Protein AF-A0A2P6AT76-F1 (afdb_monomer)

Foldseek 3Di:
DCPVVDPDPDDLVVLLVVLVVLLVVLLVLLLQLQVCLQPDPVSNLVSLVVLVVSLVVLVVSLVVQVVCLVVDPDDPDDSVVSNVSSVVSSVSSVVSNVVSCVCVVVVRRHDDVVVSVVSPD

pLDDT: mean 91.19, std 11.11, range [51.31, 98.75]

Structure (mmCIF, N/CA/C/O backbone):
data_AF-A0A2P6AT76-F1
#
_entry.id   AF-A0A2P6AT76-F1
#
loop_
_atom_site.group_PDB
_atom_site.id
_atom_site.type_symbol
_atom_site.label_atom_id
_atom_site.label_alt_id
_atom_site.label_comp_id
_atom_site.label_asym_id
_atom_site.label_entity_id
_atom_site.label_seq_id
_atom_site.pdbx_PDB_ins_code
_atom_site.Cartn_x
_atom_site.Cartn_y
_atom_site.Cartn_z
_atom_site.occupancy
_atom_site.B_iso_or_equiv
_atom_site.auth_seq_id
_atom_site.auth_comp_id
_atom_site.auth_asym_id
_atom_site.auth_atom_id
_atom_site.pdbx_PDB_model_num
ATOM 1 N N . MET A 1 1 ? -3.209 -6.148 41.468 1.00 55.00 1 MET A N 1
ATOM 2 C CA . MET A 1 1 ? -3.652 -7.416 40.839 1.00 55.00 1 MET A CA 1
ATOM 3 C C . MET A 1 1 ? -4.784 -7.261 39.809 1.00 55.00 1 MET A C 1
ATOM 5 O O . MET A 1 1 ? -5.042 -8.229 39.114 1.00 55.00 1 MET A O 1
ATOM 9 N N . PHE A 1 2 ? -5.406 -6.083 39.628 1.00 55.62 2 PHE A N 1
ATOM 10 C CA . PHE A 1 2 ? -6.509 -5.894 38.661 1.00 55.62 2 PHE A CA 1
ATOM 11 C C . PHE A 1 2 ? -6.090 -5.519 37.224 1.00 55.62 2 PHE A C 1
ATOM 13 O O . PHE A 1 2 ? -6.876 -5.696 36.303 1.00 55.62 2 PHE A O 1
ATOM 20 N N . GLY A 1 3 ? -4.846 -5.080 36.991 1.00 55.62 3 GLY A N 1
ATOM 21 C CA . GLY A 1 3 ? -4.391 -4.653 35.654 1.00 55.62 3 GLY A CA 1
ATOM 22 C C . GLY A 1 3 ? -4.342 -5.757 34.586 1.00 55.62 3 GLY A C 1
ATOM 23 O O . GLY A 1 3 ? -4.302 -5.452 33.405 1.00 55.62 3 GLY A O 1
ATOM 24 N N . ARG A 1 4 ? -4.386 -7.037 34.981 1.00 59.03 4 ARG A N 1
ATOM 25 C CA . ARG A 1 4 ? -4.424 -8.189 34.058 1.00 59.03 4 ARG A CA 1
ATOM 26 C C . ARG A 1 4 ? -5.839 -8.514 33.546 1.00 59.03 4 ARG A C 1
ATOM 28 O O . ARG A 1 4 ? -5.970 -9.332 32.645 1.00 59.03 4 ARG A O 1
ATOM 35 N N . PHE A 1 5 ? -6.868 -7.883 34.118 1.00 61.72 5 PHE A N 1
ATOM 36 C CA . PHE A 1 5 ? -8.279 -8.040 33.734 1.00 61.72 5 PHE A CA 1
ATOM 37 C C . PHE A 1 5 ? -8.871 -6.782 33.086 1.00 61.72 5 PHE A C 1
ATOM 39 O O . PHE A 1 5 ? -10.031 -6.796 32.686 1.00 61.72 5 PHE A O 1
ATOM 46 N N . MET A 1 6 ? -8.094 -5.700 32.989 1.00 59.28 6 MET A N 1
ATOM 47 C CA . MET A 1 6 ? -8.505 -4.516 32.243 1.00 59.28 6 MET A CA 1
ATOM 48 C C . MET A 1 6 ? -8.354 -4.816 30.746 1.00 59.28 6 MET A C 1
ATOM 50 O O . MET A 1 6 ? -7.276 -5.275 30.350 1.00 59.28 6 MET A O 1
ATOM 54 N N . PRO A 1 7 ? -9.391 -4.583 29.920 1.00 59.53 7 PRO A N 1
ATOM 55 C CA . PRO A 1 7 ? -9.246 -4.624 28.471 1.00 59.53 7 PRO A CA 1
ATOM 56 C C . PRO A 1 7 ? -8.072 -3.725 28.081 1.00 59.53 7 PRO A C 1
ATOM 58 O O . PRO A 1 7 ? -7.983 -2.593 28.559 1.00 59.53 7 PRO A O 1
ATOM 61 N N . LYS A 1 8 ? -7.142 -4.229 27.263 1.00 59.56 8 LYS A N 1
ATOM 62 C CA . LYS A 1 8 ? -6.146 -3.347 26.654 1.00 59.56 8 LYS A CA 1
ATOM 63 C C . LYS A 1 8 ? -6.911 -2.386 25.753 1.00 59.56 8 LYS A C 1
ATOM 65 O O . LYS A 1 8 ? -7.657 -2.842 24.892 1.00 59.56 8 LYS A O 1
ATOM 70 N N . GLU A 1 9 ? -6.751 -1.088 25.975 1.00 67.50 9 GLU A N 1
ATOM 71 C CA . GLU A 1 9 ? -7.267 -0.097 25.038 1.00 67.50 9 GLU A CA 1
ATOM 72 C C . GLU A 1 9 ? -6.524 -0.281 23.717 1.00 67.50 9 GLU A C 1
ATOM 74 O O . GLU A 1 9 ? -5.308 -0.099 23.639 1.00 67.50 9 GLU A O 1
ATOM 79 N N . VAL A 1 10 ? -7.249 -0.728 22.695 1.00 71.62 10 VAL A N 1
ATOM 80 C CA . VAL A 1 10 ? -6.729 -0.783 21.334 1.00 71.62 10 VAL A CA 1
ATOM 81 C C . VAL A 1 10 ? -6.712 0.639 20.805 1.00 71.62 10 VAL A C 1
ATOM 83 O O . VAL A 1 10 ? -7.754 1.294 20.732 1.00 71.62 10 VAL A O 1
ATOM 86 N N . ASN A 1 11 ? -5.537 1.104 20.394 1.00 86.69 11 ASN A N 1
ATOM 87 C CA . ASN A 1 11 ? -5.429 2.370 19.698 1.00 86.69 11 ASN A CA 1
ATOM 88 C C . ASN A 1 11 ? -5.611 2.160 18.187 1.00 86.69 11 ASN A C 1
ATOM 90 O O . ASN A 1 11 ? -4.644 1.959 17.456 1.00 86.69 11 ASN A O 1
ATOM 94 N N . PHE A 1 12 ? -6.862 2.219 17.719 1.00 93.75 12 PHE A N 1
ATOM 95 C CA . PHE A 1 12 ? -7.185 2.130 16.288 1.00 93.75 12 PHE A CA 1
ATOM 9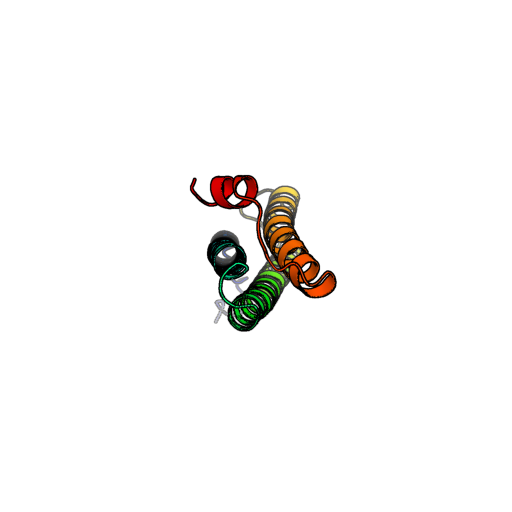6 C C . PHE A 1 12 ? -6.457 3.192 15.448 1.00 93.75 12 PHE A C 1
ATOM 98 O O . PHE A 1 12 ? -6.113 2.925 14.303 1.00 93.75 12 PHE A O 1
ATOM 105 N N . TYR A 1 13 ? -6.157 4.368 16.013 1.00 94.94 13 TYR A N 1
ATOM 106 C CA . TYR A 1 13 ? -5.412 5.407 15.299 1.00 94.94 13 TYR A CA 1
ATOM 107 C C . TYR A 1 13 ? -3.968 4.996 15.003 1.00 94.94 13 TYR A C 1
ATOM 109 O O . TYR A 1 13 ? -3.452 5.347 13.946 1.00 94.94 13 TYR A O 1
ATOM 117 N N . ASP A 1 14 ? -3.323 4.234 15.890 1.00 95.69 14 ASP A N 1
ATOM 118 C CA . ASP A 1 14 ? -1.965 3.737 15.643 1.00 95.69 14 ASP A CA 1
ATOM 119 C C . ASP A 1 14 ? -1.956 2.708 14.508 1.00 95.69 14 ASP A C 1
ATOM 121 O O . ASP A 1 14 ? -1.066 2.751 13.660 1.00 95.69 14 ASP A O 1
ATOM 125 N N . LEU A 1 15 ? -2.979 1.848 14.441 1.00 96.88 15 LEU A N 1
ATOM 126 C CA . LEU A 1 15 ? -3.170 0.901 13.339 1.00 96.88 15 LEU A CA 1
ATOM 127 C C . LEU A 1 15 ? -3.417 1.627 12.009 1.00 96.88 15 LEU A C 1
ATOM 129 O O . LEU A 1 15 ? -2.752 1.334 11.019 1.00 96.88 15 LEU A O 1
ATOM 133 N N . PHE A 1 16 ? -4.291 2.639 11.991 1.00 98.00 16 PHE A N 1
ATOM 134 C CA . PHE A 1 16 ? -4.499 3.459 10.793 1.00 98.00 16 PHE A CA 1
ATOM 135 C C . PHE A 1 16 ? -3.218 4.180 10.363 1.00 98.00 16 PHE A C 1
ATOM 137 O O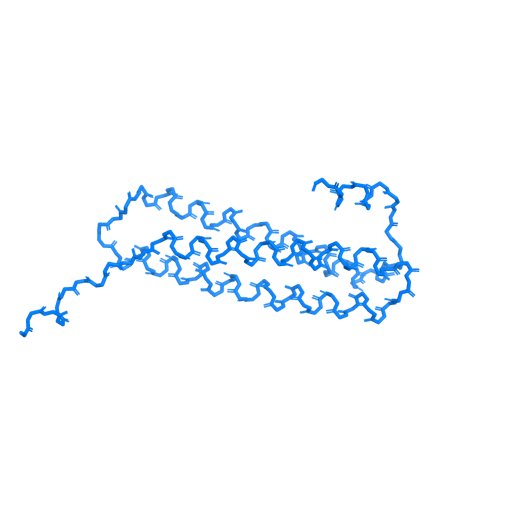 . PHE A 1 16 ? -2.886 4.194 9.183 1.00 98.00 16 PHE A O 1
ATOM 144 N N . ASN A 1 17 ? -2.461 4.752 11.300 1.00 98.19 17 ASN A N 1
ATOM 145 C CA . ASN A 1 17 ? -1.194 5.410 10.984 1.00 98.19 17 ASN A CA 1
ATOM 146 C C . ASN A 1 17 ? -0.154 4.422 10.437 1.00 98.19 17 ASN A C 1
ATOM 148 O O . ASN A 1 17 ? 0.603 4.774 9.532 1.00 98.19 17 ASN A O 1
ATOM 152 N N . ALA A 1 18 ? -0.121 3.195 10.962 1.00 98.38 18 ALA A N 1
ATOM 153 C CA . ALA A 1 18 ? 0.731 2.135 10.440 1.00 98.38 18 ALA A CA 1
ATOM 154 C C . ALA A 1 18 ? 0.342 1.775 8.997 1.00 98.38 18 ALA A C 1
ATOM 156 O O . ALA A 1 18 ? 1.203 1.787 8.123 1.00 98.38 18 ALA A O 1
ATOM 157 N N . HIS A 1 19 ? -0.948 1.574 8.714 1.00 98.56 19 HIS A N 1
ATOM 158 C CA . HIS A 1 19 ? -1.426 1.272 7.359 1.00 98.56 19 HIS A CA 1
ATOM 159 C C . HIS A 1 19 ? -1.188 2.429 6.379 1.00 98.56 19 HIS A C 1
ATOM 161 O O . HIS A 1 19 ? -0.736 2.228 5.256 1.00 98.56 19 HIS A O 1
ATOM 167 N N . ALA A 1 20 ? -1.408 3.673 6.813 1.00 98.62 20 ALA A N 1
ATOM 168 C CA . ALA A 1 20 ? -1.136 4.868 6.010 1.00 98.62 20 ALA A CA 1
ATOM 169 C C . ALA A 1 20 ? 0.351 5.003 5.641 1.00 98.62 20 ALA A C 1
ATOM 171 O O . ALA A 1 20 ? 0.697 5.498 4.561 1.00 98.62 20 ALA A O 1
ATOM 172 N N . LYS A 1 21 ? 1.246 4.543 6.522 1.00 98.62 21 LYS A N 1
ATOM 173 C CA . LYS A 1 21 ? 2.676 4.472 6.227 1.00 98.62 21 LYS A CA 1
ATOM 174 C C . LYS A 1 21 ? 2.963 3.443 5.134 1.00 98.62 21 LYS A C 1
ATOM 176 O O . LYS A 1 21 ? 3.734 3.757 4.232 1.00 98.62 21 LYS A O 1
ATOM 181 N N . GLU A 1 22 ? 2.334 2.271 5.177 1.00 98.69 22 GLU A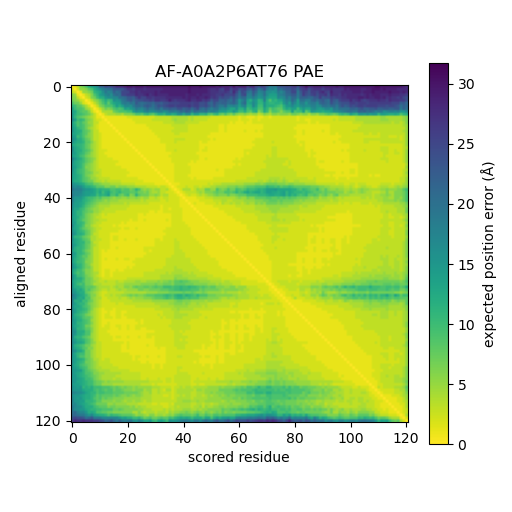 N 1
ATOM 182 C CA . GLU A 1 22 ? 2.478 1.270 4.111 1.00 98.69 22 GLU A CA 1
ATOM 183 C C . GLU A 1 22 ? 1.925 1.788 2.773 1.00 98.69 22 GLU A C 1
ATOM 185 O O . GLU A 1 22 ? 2.614 1.669 1.765 1.00 98.69 22 GLU A O 1
ATOM 190 N N . ILE A 1 23 ? 0.784 2.495 2.754 1.00 98.50 23 ILE A N 1
ATOM 191 C CA . ILE A 1 23 ? 0.276 3.182 1.544 1.00 98.50 23 ILE A CA 1
ATOM 192 C C . ILE A 1 23 ? 1.325 4.139 0.962 1.00 98.50 23 ILE A C 1
ATOM 194 O O . ILE A 1 23 ? 1.546 4.169 -0.252 1.00 98.50 23 ILE A O 1
ATOM 198 N N . SER A 1 24 ? 1.977 4.929 1.819 1.00 98.19 24 SER A N 1
ATOM 199 C CA . SER A 1 24 ? 3.003 5.885 1.383 1.00 98.19 24 SER A CA 1
ATOM 200 C C . SER A 1 24 ? 4.204 5.163 0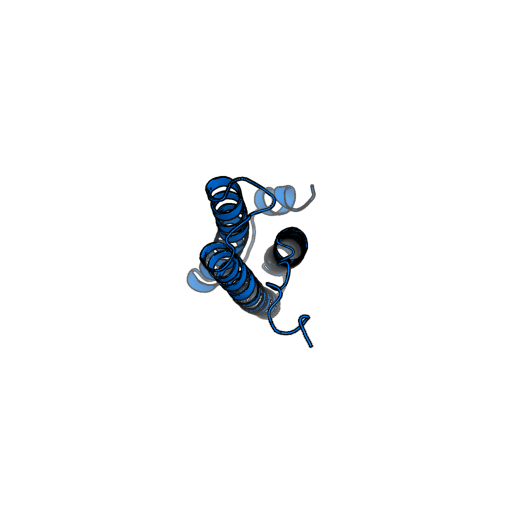.765 1.00 98.19 24 SER A C 1
ATOM 202 O O . SER A 1 24 ? 4.643 5.523 -0.325 1.00 98.19 24 SER A O 1
ATOM 204 N N . LEU A 1 25 ? 4.682 4.092 1.409 1.00 98.38 25 LEU A N 1
ATOM 205 C CA . LEU A 1 25 ? 5.767 3.256 0.889 1.00 98.38 25 LEU A CA 1
ATOM 206 C C . LEU A 1 25 ? 5.386 2.576 -0.434 1.00 98.38 25 LEU A C 1
ATOM 208 O O . LEU A 1 25 ? 6.195 2.546 -1.360 1.00 98.38 25 LEU A O 1
ATOM 212 N N . GLY A 1 26 ? 4.158 2.064 -0.546 1.00 98.12 26 GLY A N 1
ATOM 213 C CA . GLY A 1 26 ? 3.635 1.453 -1.769 1.00 98.12 26 GLY A CA 1
ATOM 214 C C . GLY A 1 26 ? 3.577 2.452 -2.921 1.00 98.12 26 GLY A C 1
ATOM 215 O O . GLY A 1 26 ? 3.995 2.145 -4.035 1.00 98.12 26 GLY A O 1
ATOM 216 N N . SER A 1 27 ? 3.148 3.682 -2.638 1.00 97.06 27 SER A N 1
ATOM 217 C CA . SER A 1 27 ? 3.097 4.769 -3.623 1.00 97.06 27 SER A CA 1
ATOM 218 C C . SER A 1 27 ? 4.495 5.151 -4.127 1.00 97.06 27 SER A C 1
ATOM 220 O O . SER A 1 27 ? 4.701 5.325 -5.330 1.00 97.06 27 SER A O 1
ATOM 222 N N . GLU A 1 28 ? 5.481 5.233 -3.228 1.00 96.62 28 GLU A N 1
ATOM 223 C CA . GLU A 1 28 ? 6.884 5.473 -3.592 1.00 96.62 28 GLU A CA 1
ATOM 224 C C . GLU A 1 28 ? 7.462 4.326 -4.433 1.00 96.62 28 GLU A C 1
ATOM 226 O O . GLU A 1 28 ? 8.136 4.567 -5.439 1.00 96.62 28 GLU A O 1
ATOM 231 N N . ALA A 1 29 ? 7.167 3.077 -4.065 1.00 97.38 29 ALA A N 1
ATOM 232 C CA . ALA A 1 29 ? 7.611 1.902 -4.806 1.00 97.38 29 ALA A CA 1
ATOM 233 C C . ALA A 1 29 ? 6.978 1.828 -6.205 1.00 97.38 29 ALA A C 1
ATOM 235 O O . ALA A 1 29 ? 7.679 1.524 -7.171 1.00 97.38 29 ALA A O 1
ATOM 236 N N . LEU A 1 30 ? 5.694 2.178 -6.344 1.00 96.50 30 LEU A N 1
ATOM 237 C CA . LEU A 1 30 ? 5.010 2.261 -7.637 1.00 96.50 30 LEU A CA 1
ATOM 238 C C . LEU A 1 30 ? 5.646 3.312 -8.545 1.00 96.50 30 LEU A C 1
ATOM 240 O O . LEU A 1 30 ? 5.902 3.051 -9.722 1.00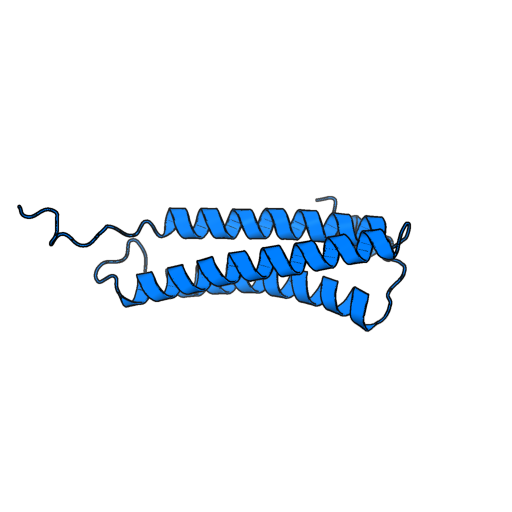 96.50 30 LEU A O 1
ATOM 244 N N . LYS A 1 31 ? 5.935 4.495 -8.002 1.00 95.06 31 LYS A N 1
ATOM 245 C CA . LYS A 1 31 ? 6.640 5.537 -8.747 1.00 95.06 31 LYS A CA 1
ATOM 246 C C . LYS A 1 31 ? 7.994 5.031 -9.249 1.00 95.06 31 LYS A C 1
ATOM 248 O O . LYS A 1 31 ? 8.281 5.146 -10.440 1.00 95.06 31 LYS A O 1
ATOM 253 N N . ALA A 1 32 ? 8.784 4.416 -8.370 1.00 94.94 32 ALA A N 1
ATOM 254 C CA . ALA A 1 32 ? 10.088 3.866 -8.725 1.00 94.94 32 ALA A CA 1
ATOM 255 C C . ALA A 1 32 ? 9.987 2.745 -9.774 1.00 94.94 32 ALA A C 1
ATOM 257 O O . ALA A 1 32 ? 10.798 2.696 -10.703 1.00 94.94 32 ALA A O 1
ATOM 258 N N . LEU A 1 33 ? 8.965 1.886 -9.681 1.00 95.62 33 LEU A N 1
ATOM 259 C CA . LEU A 1 33 ? 8.659 0.868 -10.685 1.00 95.62 33 LEU A CA 1
ATOM 260 C C . LEU A 1 33 ? 8.452 1.514 -12.058 1.00 95.62 33 LEU A C 1
ATOM 262 O O . LEU A 1 33 ? 9.148 1.157 -13.008 1.00 95.62 33 LEU A O 1
ATOM 266 N N . LEU A 1 34 ? 7.555 2.500 -12.161 1.00 93.75 34 LEU A N 1
ATOM 267 C CA . LEU A 1 34 ? 7.222 3.140 -13.437 1.00 93.75 34 LEU A CA 1
ATOM 268 C C . LEU A 1 34 ? 8.396 3.921 -14.043 1.00 93.75 34 LEU A C 1
ATOM 270 O O . LEU A 1 34 ? 8.607 3.864 -15.256 1.00 93.75 34 LEU A O 1
ATOM 274 N N . GLU A 1 35 ? 9.183 4.619 -13.222 1.00 92.19 35 GLU A N 1
ATOM 275 C CA . GLU A 1 35 ? 10.386 5.339 -13.665 1.00 92.19 35 GLU A CA 1
ATOM 276 C C . GLU A 1 35 ? 11.477 4.382 -14.177 1.00 92.19 35 GLU A C 1
ATOM 278 O O . GLU A 1 35 ? 12.200 4.702 -15.130 1.00 92.19 35 GLU A O 1
ATOM 283 N N . THR A 1 36 ? 11.567 3.191 -13.577 1.00 93.00 36 THR A N 1
ATOM 284 C CA . THR A 1 36 ? 12.578 2.177 -13.901 1.00 93.00 36 THR A CA 1
ATOM 285 C C . THR A 1 36 ? 12.188 1.305 -15.093 1.00 93.00 36 THR A C 1
ATOM 287 O O . THR A 1 36 ? 13.085 0.775 -15.751 1.00 93.00 36 THR A O 1
ATOM 290 N N . LEU A 1 37 ? 10.896 1.203 -15.446 1.00 90.81 37 LEU A N 1
ATOM 291 C CA . LEU A 1 37 ? 10.420 0.396 -16.585 1.00 90.81 37 LEU A CA 1
ATOM 292 C C . LEU A 1 37 ? 11.202 0.673 -17.874 1.00 90.81 37 LEU A C 1
ATOM 294 O O . LEU A 1 37 ? 11.665 -0.256 -18.528 1.00 90.81 37 LEU A O 1
ATOM 298 N N . ASN A 1 38 ? 11.419 1.953 -18.188 1.00 83.69 38 ASN A N 1
ATOM 299 C CA . ASN A 1 38 ? 12.128 2.397 -19.394 1.00 83.69 38 ASN A CA 1
ATOM 300 C C . ASN A 1 38 ? 13.650 2.159 -19.356 1.00 83.69 38 ASN A C 1
ATOM 302 O O . ASN A 1 38 ? 14.335 2.403 -20.350 1.00 83.69 38 ASN A O 1
ATOM 306 N N . GLN A 1 39 ? 14.197 1.758 -18.208 1.00 87.19 39 GLN A N 1
ATOM 307 C CA . GLN A 1 39 ? 15.636 1.740 -17.943 1.00 87.19 39 GLN A CA 1
ATOM 308 C C . GLN A 1 39 ? 16.157 0.324 -17.696 1.00 87.19 39 GLN A C 1
ATOM 310 O O . GLN A 1 39 ? 17.186 -0.061 -18.249 1.00 87.19 39 GLN A O 1
ATOM 315 N N . SER A 1 40 ? 15.466 -0.447 -16.852 1.00 90.44 40 SER A N 1
ATOM 316 C CA . SER A 1 40 ? 15.922 -1.756 -16.392 1.00 90.44 40 SER A CA 1
ATOM 317 C C . SER A 1 40 ? 14.742 -2.669 -16.047 1.00 90.44 40 SER A C 1
ATOM 319 O O . SER A 1 40 ? 14.119 -2.483 -14.999 1.00 90.44 40 SER A O 1
ATOM 321 N N . PRO A 1 41 ? 14.467 -3.707 -16.860 1.00 85.94 41 PRO A N 1
ATOM 322 C CA . PRO A 1 41 ? 13.462 -4.719 -16.529 1.00 85.94 41 PRO A CA 1
ATOM 323 C C . PRO A 1 41 ? 13.733 -5.416 -15.187 1.00 85.94 41 PRO A C 1
ATOM 325 O O . PRO A 1 41 ? 12.811 -5.654 -14.416 1.00 85.94 41 PRO A O 1
ATOM 328 N N . GLU A 1 42 ? 15.004 -5.687 -14.866 1.00 89.31 42 GLU A N 1
ATOM 329 C CA . GLU A 1 42 ? 15.384 -6.290 -13.581 1.00 89.31 42 GLU A CA 1
ATOM 330 C C . GLU A 1 42 ? 15.130 -5.331 -12.408 1.00 89.31 42 GLU A C 1
ATOM 332 O O . GLU A 1 42 ? 14.658 -5.745 -11.352 1.00 89.31 42 GLU A O 1
ATOM 337 N N . GLY A 1 43 ? 15.409 -4.035 -12.587 1.00 92.31 43 GLY A N 1
ATOM 338 C CA . GLY A 1 43 ? 15.113 -3.019 -11.577 1.00 92.31 43 GLY A CA 1
ATOM 339 C C . GLY A 1 43 ? 13.611 -2.880 -11.327 1.00 92.31 43 GLY A C 1
ATOM 340 O O . GLY A 1 43 ? 13.184 -2.847 -10.176 1.00 92.31 43 GLY A O 1
ATOM 341 N N . ALA A 1 44 ? 12.806 -2.878 -12.393 1.00 93.50 44 ALA A N 1
ATOM 342 C CA . ALA A 1 44 ? 11.351 -2.837 -12.292 1.00 93.50 44 ALA A CA 1
ATOM 343 C C . ALA A 1 44 ? 10.786 -4.066 -11.556 1.00 93.50 44 ALA A C 1
ATOM 345 O O . ALA A 1 44 ? 9.924 -3.905 -10.695 1.00 93.50 44 ALA A O 1
ATOM 346 N N . ALA A 1 45 ? 11.321 -5.266 -11.818 1.00 93.50 45 ALA A N 1
ATOM 347 C CA . ALA A 1 45 ? 10.929 -6.486 -11.108 1.00 93.50 45 ALA A CA 1
ATOM 348 C C . ALA A 1 45 ? 11.192 -6.391 -9.594 1.00 93.50 45 ALA A C 1
ATOM 350 O O . ALA A 1 45 ? 10.322 -6.726 -8.798 1.00 93.50 45 ALA A O 1
ATOM 351 N N . ARG A 1 46 ? 12.338 -5.834 -9.178 1.00 96.00 46 ARG A N 1
ATOM 352 C CA . ARG A 1 46 ? 12.642 -5.617 -7.749 1.00 96.00 46 ARG A CA 1
ATOM 353 C C . ARG A 1 46 ? 11.668 -4.654 -7.072 1.00 96.00 46 ARG A C 1
ATOM 355 O O . ARG A 1 46 ? 11.342 -4.836 -5.903 1.00 96.00 46 ARG A O 1
ATOM 362 N N . HIS A 1 47 ? 11.216 -3.619 -7.780 1.00 97.06 47 HIS A N 1
ATOM 363 C CA . HIS A 1 47 ? 10.194 -2.718 -7.245 1.00 97.06 47 HIS A CA 1
ATOM 364 C C . HIS A 1 47 ? 8.831 -3.403 -7.135 1.00 97.06 47 HIS A C 1
ATOM 366 O O . HIS A 1 47 ? 8.110 -3.140 -6.179 1.00 97.06 47 HIS A O 1
ATOM 372 N N . ALA A 1 48 ? 8.505 -4.309 -8.057 1.00 96.94 48 ALA A N 1
ATOM 373 C CA . ALA A 1 48 ? 7.275 -5.085 -7.987 1.00 96.94 48 ALA A CA 1
ATOM 374 C C . ALA A 1 48 ? 7.280 -6.053 -6.789 1.00 96.94 48 ALA A C 1
ATOM 376 O O . ALA A 1 48 ? 6.332 -6.060 -6.013 1.00 96.94 48 ALA A O 1
ATOM 377 N N . GLU A 1 49 ? 8.389 -6.760 -6.551 1.00 97.25 49 GLU A N 1
ATOM 378 C CA . GLU A 1 49 ? 8.569 -7.593 -5.349 1.00 97.25 49 GLU A CA 1
ATOM 379 C C . GLU A 1 49 ? 8.469 -6.771 -4.052 1.00 97.25 49 GLU A C 1
ATOM 381 O O . GLU A 1 49 ? 7.925 -7.229 -3.046 1.00 97.25 49 GLU A O 1
ATOM 386 N N . ALA A 1 50 ? 8.989 -5.539 -4.055 1.00 98.19 50 ALA A N 1
ATOM 387 C CA . ALA A 1 50 ? 8.864 -4.642 -2.910 1.00 98.19 50 ALA A CA 1
ATOM 388 C C . ALA A 1 50 ? 7.405 -4.235 -2.654 1.00 98.19 50 ALA A C 1
ATOM 390 O O . ALA A 1 50 ? 7.012 -4.149 -1.492 1.00 98.19 50 ALA A O 1
ATOM 391 N N . ILE A 1 51 ? 6.617 -4.009 -3.712 1.00 98.62 51 ILE A N 1
ATOM 392 C CA . ILE A 1 51 ? 5.179 -3.724 -3.621 1.00 98.62 51 ILE A CA 1
ATOM 393 C C . ILE A 1 51 ? 4.436 -4.915 -3.014 1.00 98.62 51 ILE A C 1
ATOM 395 O O . ILE A 1 51 ? 3.704 -4.709 -2.052 1.00 98.62 51 ILE A O 1
ATOM 399 N N . ASP A 1 52 ? 4.692 -6.142 -3.479 1.00 98.12 52 ASP A N 1
ATOM 400 C CA . ASP A 1 52 ? 4.082 -7.352 -2.904 1.00 98.12 52 ASP A CA 1
ATOM 401 C C . ASP A 1 52 ? 4.402 -7.492 -1.406 1.00 98.12 52 ASP A C 1
ATOM 403 O O . ASP A 1 52 ? 3.546 -7.819 -0.590 1.00 98.12 52 ASP A O 1
ATOM 407 N N . ALA A 1 53 ? 5.638 -7.185 -1.002 1.00 98.50 53 ALA A N 1
ATOM 408 C CA . ALA A 1 53 ? 6.013 -7.215 0.408 1.00 98.50 53 ALA A CA 1
ATOM 409 C C . ALA A 1 53 ? 5.365 -6.091 1.240 1.00 98.50 53 ALA A C 1
ATOM 411 O O . ALA A 1 53 ? 5.231 -6.244 2.455 1.00 98.50 53 ALA A O 1
ATOM 412 N N . ILE A 1 54 ? 5.061 -4.936 0.638 1.00 98.75 54 ILE A N 1
ATOM 413 C CA . ILE A 1 54 ? 4.358 -3.823 1.296 1.00 98.75 54 ILE A CA 1
ATOM 414 C C . ILE A 1 54 ? 2.884 -4.176 1.483 1.00 98.75 54 ILE A C 1
ATOM 416 O O . ILE A 1 54 ? 2.378 -4.016 2.591 1.00 98.75 54 ILE A O 1
ATOM 420 N N . GLU A 1 55 ? 2.232 -4.682 0.436 1.00 98.50 55 GLU A N 1
ATOM 421 C CA . GLU A 1 55 ? 0.838 -5.127 0.477 1.00 98.50 55 GLU A CA 1
ATOM 422 C C . GLU A 1 55 ? 0.648 -6.200 1.553 1.00 98.50 55 GLU A C 1
ATOM 424 O O . GLU A 1 55 ? -0.105 -5.959 2.489 1.00 98.50 55 GLU A O 1
ATOM 429 N N . ALA A 1 56 ? 1.471 -7.253 1.576 1.00 98.19 56 ALA A N 1
ATOM 430 C CA . ALA A 1 56 ? 1.390 -8.284 2.615 1.00 98.19 56 ALA A CA 1
ATOM 431 C C . ALA A 1 56 ? 1.499 -7.740 4.058 1.00 98.19 56 ALA A C 1
ATOM 433 O O . ALA A 1 56 ? 0.841 -8.242 4.970 1.00 98.19 56 ALA A O 1
ATOM 434 N N . ARG A 1 57 ? 2.327 -6.709 4.300 1.00 98.50 57 ARG A N 1
ATOM 435 C CA . ARG A 1 57 ? 2.415 -6.066 5.629 1.00 98.50 57 ARG A CA 1
ATOM 436 C C . ARG A 1 57 ? 1.180 -5.237 5.955 1.00 98.50 57 ARG A C 1
ATOM 438 O O . ARG A 1 57 ? 0.804 -5.145 7.120 1.00 98.50 57 ARG A O 1
ATOM 445 N N . ALA A 1 58 ? 0.592 -4.591 4.959 1.00 98.31 58 ALA A N 1
ATOM 446 C CA . ALA A 1 58 ? -0.625 -3.821 5.132 1.00 98.31 58 ALA A CA 1
ATOM 447 C C . ALA A 1 58 ? -1.829 -4.734 5.383 1.00 98.31 58 ALA A C 1
ATOM 449 O O . ALA A 1 58 ? -2.610 -4.466 6.291 1.00 98.31 58 ALA A O 1
ATOM 450 N N . ASP A 1 59 ? -1.889 -5.870 4.697 1.00 98.25 59 ASP A N 1
ATOM 451 C CA . ASP A 1 59 ? -2.879 -6.926 4.897 1.00 98.25 59 ASP A CA 1
ATOM 452 C C . ASP A 1 59 ? -2.885 -7.438 6.348 1.00 98.25 59 ASP A C 1
ATOM 454 O O . ASP A 1 59 ? -3.936 -7.586 6.982 1.00 98.25 59 ASP A O 1
ATOM 458 N N . GLU A 1 60 ? -1.697 -7.631 6.937 1.00 98.38 60 GLU A N 1
ATOM 459 C CA . GLU A 1 60 ? -1.555 -7.970 8.358 1.00 98.38 60 GLU A CA 1
ATOM 460 C C . GLU A 1 60 ? -2.159 -6.888 9.274 1.00 98.38 60 GLU A C 1
ATOM 462 O O . GLU A 1 60 ? -2.837 -7.216 10.254 1.00 98.38 60 GLU A O 1
ATOM 467 N N . ILE A 1 61 ? -1.970 -5.603 8.947 1.00 98.25 61 ILE A N 1
ATOM 468 C CA . ILE A 1 61 ? -2.529 -4.471 9.704 1.00 98.25 61 ILE A CA 1
ATOM 469 C C . ILE A 1 61 ? -4.053 -4.404 9.539 1.00 98.25 61 ILE A C 1
ATOM 471 O O . ILE A 1 61 ? -4.765 -4.200 10.532 1.00 98.25 61 ILE A O 1
ATOM 475 N N . THR A 1 62 ? -4.578 -4.611 8.329 1.00 98.12 62 THR A N 1
ATOM 476 C CA . THR A 1 62 ? -6.019 -4.702 8.061 1.00 98.12 62 THR A CA 1
ATOM 477 C C . THR A 1 62 ? -6.639 -5.832 8.876 1.00 98.12 62 THR A C 1
ATOM 479 O O . THR A 1 62 ? -7.618 -5.621 9.605 1.00 98.12 62 THR A O 1
ATOM 482 N N . HIS A 1 63 ? -6.027 -7.017 8.840 1.00 97.75 63 HIS A N 1
ATOM 483 C CA . HIS A 1 63 ? -6.476 -8.178 9.597 1.00 97.75 63 HIS A CA 1
ATOM 484 C C . HIS A 1 63 ? -6.468 -7.918 11.107 1.00 97.75 63 HIS A C 1
ATOM 486 O O . HIS A 1 63 ? -7.466 -8.188 11.786 1.00 97.75 63 HIS A O 1
ATOM 492 N N . GLU A 1 64 ? -5.379 -7.356 11.641 1.00 96.75 64 GLU A N 1
ATOM 493 C CA . GLU A 1 64 ? -5.290 -6.988 13.054 1.00 96.75 64 GLU A CA 1
ATOM 494 C C . GLU A 1 64 ? -6.387 -5.985 13.422 1.00 96.75 64 GLU A C 1
ATOM 496 O O . GLU A 1 64 ? -7.106 -6.188 14.401 1.00 96.75 64 GLU A O 1
ATOM 501 N N . THR A 1 65 ? -6.585 -4.944 12.616 1.00 96.62 65 THR A N 1
ATOM 502 C CA . THR A 1 65 ? -7.598 -3.910 12.858 1.00 96.62 65 THR A CA 1
ATOM 503 C C . THR A 1 65 ? -9.001 -4.501 12.948 1.00 96.62 65 THR A C 1
ATOM 505 O O . THR A 1 65 ? -9.741 -4.200 13.890 1.00 96.62 65 THR A O 1
ATOM 508 N N . VAL A 1 66 ? -9.369 -5.388 12.021 1.00 96.50 66 VAL A N 1
ATOM 509 C CA . VAL A 1 66 ? -10.680 -6.056 12.018 1.00 96.50 66 VAL A CA 1
ATOM 510 C C . VAL A 1 66 ? -10.822 -7.013 13.209 1.00 96.50 66 VAL A C 1
ATOM 512 O O . VAL A 1 66 ? -11.872 -7.048 13.859 1.00 96.50 66 VAL A O 1
ATOM 515 N N . ALA A 1 67 ? -9.769 -7.750 13.566 1.00 95.44 67 ALA A N 1
ATOM 516 C CA . ALA A 1 67 ? -9.774 -8.626 14.737 1.00 95.44 67 ALA A CA 1
ATOM 517 C C . ALA A 1 67 ? -9.948 -7.837 16.050 1.00 95.44 67 ALA A C 1
ATOM 519 O O . ALA A 1 67 ? -10.743 -8.215 16.924 1.00 95.44 67 ALA A O 1
ATOM 520 N N . GLN A 1 68 ? -9.256 -6.704 16.183 1.00 93.56 68 GLN A N 1
ATOM 521 C CA . GLN A 1 68 ? -9.398 -5.807 17.327 1.00 93.56 68 GLN A CA 1
ATOM 522 C C . GLN A 1 68 ? -10.785 -5.170 17.369 1.00 93.56 68 GLN A C 1
ATOM 524 O O . GLN A 1 68 ? -11.389 -5.073 18.439 1.00 93.56 68 GLN A O 1
ATOM 529 N N . LEU A 1 69 ? -11.338 -4.795 16.213 1.00 94.50 69 LEU A N 1
ATOM 530 C CA . LEU A 1 69 ? -12.700 -4.288 16.107 1.00 94.50 69 LEU A CA 1
ATOM 531 C C . LEU A 1 69 ? -13.688 -5.306 16.685 1.00 94.50 69 LEU A C 1
ATOM 533 O O . LEU A 1 69 ? -14.476 -4.956 17.563 1.00 94.50 69 LEU A O 1
ATOM 537 N N . HIS A 1 70 ? -13.626 -6.573 16.268 1.00 92.69 70 HIS A N 1
ATOM 538 C CA . HIS A 1 70 ? -14.523 -7.633 16.750 1.00 92.69 70 HIS A CA 1
ATOM 539 C C . HIS A 1 70 ? -14.381 -7.958 18.243 1.00 92.69 70 HIS A C 1
ATOM 541 O O . HIS A 1 70 ? -15.363 -8.352 18.872 1.00 92.69 70 HIS A O 1
ATOM 547 N N . SER A 1 71 ? -13.194 -7.781 18.823 1.00 89.75 71 SER A N 1
ATOM 548 C CA . SER A 1 71 ? -12.932 -8.072 20.241 1.00 89.75 71 SER A CA 1
ATOM 549 C C . SER A 1 71 ? -13.112 -6.867 21.176 1.00 89.75 71 SER A C 1
ATOM 551 O O . SER A 1 71 ? -13.198 -7.040 22.394 1.00 89.75 71 SER A O 1
ATOM 553 N N . THR A 1 72 ? -13.232 -5.654 20.629 1.00 88.19 72 THR A N 1
ATOM 554 C CA . THR A 1 72 ? -13.408 -4.414 21.393 1.00 88.19 72 THR A CA 1
ATOM 555 C C . THR A 1 72 ? -14.888 -4.083 21.588 1.00 88.19 72 THR A C 1
ATOM 557 O O . THR A 1 72 ? -15.640 -3.935 20.623 1.00 88.19 72 THR A O 1
ATOM 560 N N . PHE A 1 73 ? -15.312 -3.927 22.848 1.00 84.25 73 PHE A N 1
ATOM 561 C CA . PHE A 1 73 ? -16.706 -3.612 23.193 1.00 84.25 73 PHE A CA 1
ATOM 562 C C . PHE A 1 73 ? -17.054 -2.126 23.011 1.00 84.25 73 PHE A C 1
ATOM 564 O O . PHE A 1 73 ? -18.127 -1.812 22.504 1.00 84.25 73 PHE A O 1
ATOM 571 N N . ILE A 1 74 ? -16.150 -1.216 23.396 1.00 85.44 74 ILE A N 1
ATOM 572 C CA . ILE A 1 74 ? -16.316 0.239 23.244 1.00 85.44 74 ILE A CA 1
ATOM 573 C C . ILE A 1 74 ? -15.296 0.731 22.222 1.00 85.44 74 ILE A C 1
ATOM 575 O O . ILE A 1 74 ? -14.096 0.662 22.474 1.00 85.44 74 ILE A O 1
ATOM 579 N N . THR A 1 75 ? -15.766 1.223 21.081 1.00 89.94 75 THR A N 1
ATOM 580 C CA . THR A 1 75 ? -14.921 1.768 20.013 1.00 89.94 75 THR A CA 1
ATOM 581 C C . THR A 1 75 ? -14.825 3.297 20.114 1.00 89.94 75 THR A C 1
ATOM 583 O O . THR A 1 75 ? -15.775 3.935 20.573 1.00 89.94 75 THR A O 1
ATOM 586 N N . PRO A 1 76 ? -13.697 3.912 19.703 1.00 86.88 76 PRO A N 1
ATOM 587 C CA . PRO A 1 76 ? -13.521 5.369 19.760 1.00 86.88 76 PRO A CA 1
ATOM 588 C C . PRO A 1 76 ? -14.339 6.122 18.699 1.00 86.88 76 PRO A C 1
ATOM 590 O O . PRO A 1 76 ? -1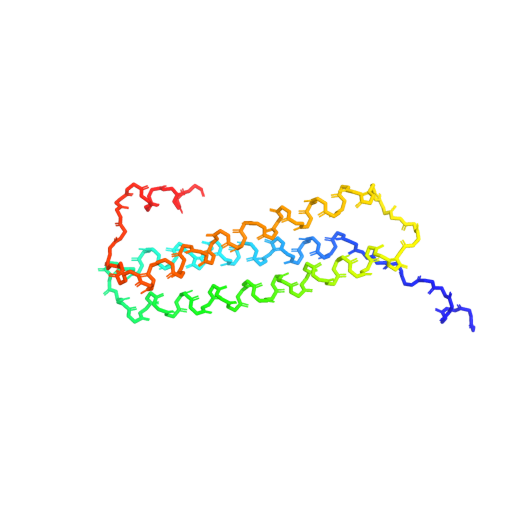4.559 7.323 18.832 1.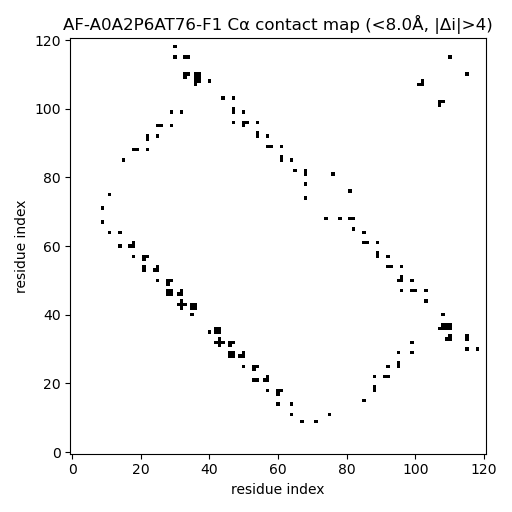00 86.88 76 PRO A O 1
ATOM 593 N N . LEU A 1 77 ? -14.759 5.413 17.651 1.00 90.00 77 LEU A N 1
ATOM 594 C CA . LEU A 1 77 ? -15.583 5.873 16.536 1.00 90.00 77 LEU A CA 1
ATOM 595 C C . LEU A 1 77 ? -16.671 4.828 16.265 1.00 90.00 77 LEU A C 1
ATOM 597 O O . LEU A 1 77 ? -16.672 3.753 16.881 1.00 90.00 77 LEU A O 1
ATOM 601 N N . ASP A 1 78 ? -17.580 5.124 15.338 1.00 94.31 78 ASP A N 1
ATOM 602 C CA . ASP A 1 78 ? -18.554 4.137 14.890 1.00 94.31 78 ASP A CA 1
ATOM 603 C C . ASP A 1 78 ? -17.849 2.911 14.282 1.00 94.31 78 ASP A C 1
ATOM 605 O O . ASP A 1 78 ? -16.845 3.009 13.571 1.00 94.31 78 ASP A O 1
ATOM 609 N N . ARG A 1 79 ? -18.365 1.722 14.601 1.00 94.75 79 ARG A N 1
ATOM 610 C CA . ARG A 1 79 ? -17.762 0.449 14.191 1.00 94.75 79 ARG A CA 1
ATOM 611 C C . ARG A 1 79 ? -17.722 0.305 12.672 1.00 94.75 79 ARG A C 1
ATOM 613 O O . ARG A 1 79 ? -16.720 -0.169 12.135 1.00 94.75 79 ARG A O 1
ATOM 620 N N . ASP A 1 80 ? -18.784 0.726 11.994 1.00 96.19 80 ASP A N 1
ATOM 621 C CA . ASP A 1 80 ? -18.873 0.630 10.542 1.00 96.19 80 ASP A CA 1
ATOM 622 C C . ASP A 1 80 ? -17.961 1.668 9.881 1.00 96.19 80 ASP A C 1
ATOM 624 O O . ASP A 1 80 ? -17.486 1.454 8.770 1.00 96.19 80 ASP A O 1
ATOM 628 N N . GLU A 1 81 ? -17.698 2.806 10.530 1.00 97.00 81 GLU A N 1
ATOM 629 C CA . GLU A 1 81 ? -16.700 3.780 10.068 1.00 97.00 81 GLU A CA 1
ATOM 630 C C . GLU A 1 81 ? -15.273 3.237 10.168 1.00 97.00 81 GLU A C 1
ATOM 632 O O . GLU A 1 81 ? -14.529 3.343 9.197 1.00 97.00 81 GLU A O 1
ATOM 637 N N . ILE A 1 82 ? -14.907 2.598 11.285 1.00 96.44 82 ILE A N 1
ATOM 638 C CA . ILE A 1 82 ? -13.586 1.966 11.455 1.00 96.44 82 ILE A CA 1
ATOM 639 C C . ILE A 1 82 ? -13.360 0.900 10.381 1.00 96.44 82 ILE A C 1
ATOM 641 O O . ILE A 1 82 ? -12.333 0.921 9.705 1.00 96.44 82 ILE A O 1
ATOM 645 N N . HIS A 1 83 ? -14.331 -0.001 10.195 1.00 97.25 83 HIS A N 1
ATOM 646 C CA . HIS A 1 83 ? -14.235 -1.044 9.176 1.00 97.25 83 HIS A CA 1
ATOM 647 C C . HIS A 1 83 ? -14.156 -0.447 7.767 1.00 97.25 83 HIS A C 1
ATOM 649 O O . HIS A 1 83 ? -13.338 -0.874 6.959 1.00 97.25 83 HIS A O 1
ATOM 655 N N . ARG A 1 84 ? -14.998 0.542 7.443 1.00 98.19 84 ARG A N 1
ATOM 656 C CA . ARG A 1 84 ? -14.963 1.178 6.118 1.00 98.19 84 ARG A CA 1
ATOM 657 C C . ARG A 1 84 ? -13.645 1.890 5.862 1.00 98.19 84 ARG A C 1
ATOM 659 O O . ARG A 1 84 ? -13.165 1.831 4.738 1.00 98.19 84 ARG A O 1
ATOM 666 N N . LEU A 1 85 ? -13.082 2.557 6.866 1.00 98.06 85 LEU A N 1
ATOM 667 C CA . LEU A 1 85 ? -11.817 3.263 6.718 1.00 98.06 85 LEU A CA 1
ATOM 668 C C . LEU A 1 85 ? -10.684 2.289 6.403 1.00 98.06 85 LEU A C 1
ATOM 670 O O . LEU A 1 85 ? -10.025 2.477 5.388 1.00 98.06 85 LEU A O 1
ATOM 674 N N . ILE A 1 86 ? -10.501 1.237 7.208 1.00 98.06 86 ILE A N 1
ATOM 675 C CA . ILE A 1 86 ? -9.400 0.293 6.976 1.00 98.06 86 ILE A CA 1
ATOM 676 C C . ILE A 1 86 ? -9.544 -0.428 5.632 1.00 98.06 86 ILE A C 1
ATOM 678 O O . ILE A 1 86 ? -8.586 -0.452 4.874 1.00 98.06 86 ILE A O 1
ATOM 682 N N . SER A 1 87 ? -10.748 -0.878 5.256 1.00 98.06 87 SER A N 1
ATOM 683 C CA . SER A 1 87 ? -10.966 -1.506 3.943 1.00 98.06 87 SER A CA 1
ATOM 684 C C . SER A 1 87 ? -10.675 -0.556 2.778 1.00 98.06 87 SER A C 1
ATOM 686 O O . SER A 1 87 ? -10.122 -0.961 1.770 1.00 98.06 87 SER A O 1
ATOM 688 N N . ARG A 1 88 ? -11.017 0.733 2.900 1.00 98.44 88 ARG A N 1
ATOM 689 C CA . ARG A 1 88 ? -10.716 1.721 1.849 1.00 98.44 88 ARG A CA 1
ATOM 690 C C . ARG A 1 88 ? -9.239 2.065 1.755 1.00 98.44 88 ARG A C 1
ATOM 692 O O . ARG A 1 88 ? -8.794 2.515 0.707 1.00 98.44 88 ARG A O 1
ATOM 699 N N . MET A 1 89 ? -8.511 1.926 2.854 1.00 98.50 89 MET A N 1
ATOM 700 C CA . MET A 1 89 ? -7.063 2.076 2.874 1.00 98.50 89 MET A CA 1
ATOM 701 C C . MET A 1 89 ? -6.379 0.863 2.228 1.00 98.50 89 MET A C 1
ATOM 703 O O . MET A 1 89 ? -5.409 1.041 1.498 1.00 98.50 89 MET A O 1
ATOM 707 N N . ASP A 1 90 ? -6.915 -0.335 2.450 1.00 98.31 90 ASP A N 1
ATOM 708 C CA . ASP A 1 90 ? -6.539 -1.594 1.792 1.00 98.31 90 ASP A CA 1
ATOM 709 C C . ASP A 1 90 ? -6.690 -1.516 0.267 1.00 98.31 90 ASP A C 1
ATOM 711 O O . ASP A 1 90 ? -5.708 -1.676 -0.452 1.00 98.31 90 ASP A O 1
ATOM 715 N N . ASP A 1 91 ? -7.869 -1.081 -0.212 1.00 98.50 91 ASP A N 1
ATOM 716 C CA . ASP A 1 91 ? -8.184 -0.919 -1.643 1.00 98.50 91 ASP A CA 1
ATOM 717 C C . ASP A 1 91 ? -7.093 -0.124 -2.406 1.00 98.50 91 ASP A C 1
ATOM 719 O O . ASP A 1 91 ? -6.868 -0.328 -3.603 1.00 98.50 91 ASP A O 1
ATOM 723 N N . VAL A 1 92 ? -6.425 0.831 -1.740 1.00 98.00 92 VAL A N 1
ATOM 724 C CA . VAL A 1 92 ? -5.349 1.641 -2.337 1.00 98.00 92 VAL A CA 1
ATOM 725 C C . VAL A 1 92 ? -4.098 0.804 -2.601 1.00 98.00 92 VAL A C 1
ATOM 727 O O . VAL A 1 92 ? -3.497 0.946 -3.667 1.00 98.00 92 VAL A O 1
ATOM 730 N N . LEU A 1 93 ? -3.690 -0.038 -1.651 1.00 98.00 93 LEU A N 1
ATOM 731 C CA . LEU A 1 93 ? -2.519 -0.898 -1.813 1.00 98.00 93 LEU A CA 1
ATOM 732 C C . LEU A 1 93 ? -2.789 -2.044 -2.780 1.00 98.00 93 LEU A C 1
ATOM 734 O O . LEU A 1 93 ? -1.938 -2.279 -3.636 1.00 98.00 93 LEU A O 1
ATOM 738 N N . ASP A 1 94 ? -3.985 -2.630 -2.748 1.00 97.94 94 ASP A N 1
ATOM 739 C CA . ASP A 1 94 ? -4.428 -3.615 -3.742 1.00 97.94 94 ASP A CA 1
ATOM 740 C C . ASP A 1 94 ? -4.323 -3.044 -5.156 1.00 97.94 94 ASP A C 1
ATOM 742 O O . ASP A 1 94 ? -3.734 -3.644 -6.050 1.00 97.94 94 ASP A O 1
ATOM 746 N N . THR A 1 95 ? -4.801 -1.811 -5.354 1.00 98.25 95 THR A N 1
ATOM 747 C CA . THR A 1 95 ? -4.706 -1.138 -6.657 1.00 98.25 95 THR A CA 1
ATOM 748 C C . THR A 1 95 ? -3.248 -0.931 -7.087 1.00 98.25 95 THR A C 1
ATOM 750 O O . THR A 1 95 ? -2.919 -1.042 -8.270 1.00 98.25 95 THR A O 1
ATOM 753 N N . ILE A 1 96 ? -2.350 -0.613 -6.150 1.00 97.81 96 ILE A N 1
ATOM 754 C CA . ILE A 1 96 ? -0.916 -0.467 -6.433 1.00 97.81 96 ILE A CA 1
ATOM 755 C C . ILE A 1 96 ? -0.303 -1.823 -6.822 1.00 97.81 96 ILE A C 1
ATOM 757 O O . ILE A 1 96 ? 0.451 -1.896 -7.800 1.00 97.81 96 ILE A O 1
ATOM 761 N N . GLN A 1 97 ? -0.642 -2.887 -6.095 1.00 98.25 97 GLN A N 1
ATOM 762 C CA . GLN A 1 97 ? -0.196 -4.247 -6.377 1.00 98.25 97 GLN A CA 1
ATOM 763 C C . GLN A 1 97 ? -0.697 -4.728 -7.742 1.00 98.25 97 GLN A C 1
ATOM 765 O O . GLN A 1 97 ? 0.101 -5.217 -8.542 1.00 98.25 97 GLN A O 1
ATOM 770 N N . ASP A 1 98 ? -1.969 -4.499 -8.065 1.00 98.06 98 ASP A N 1
ATOM 771 C CA . ASP A 1 98 ? -2.573 -4.835 -9.356 1.00 98.06 98 ASP A CA 1
ATOM 772 C C . ASP A 1 98 ? -1.799 -4.215 -10.525 1.00 98.06 98 ASP A C 1
ATOM 774 O O . ASP A 1 98 ? -1.570 -4.865 -11.552 1.00 98.06 98 ASP A O 1
ATOM 778 N N . VAL A 1 99 ? -1.340 -2.965 -10.386 1.00 95.88 99 VAL A N 1
ATOM 779 C CA . VAL A 1 99 ? -0.504 -2.313 -11.406 1.00 95.88 99 VAL A CA 1
ATOM 780 C C . VAL A 1 99 ? 0.845 -3.021 -11.540 1.00 95.88 99 VAL A C 1
ATOM 782 O O . VAL A 1 99 ? 1.274 -3.304 -12.662 1.00 95.88 99 VAL A O 1
ATOM 785 N N . ALA A 1 100 ? 1.509 -3.337 -10.427 1.00 96.31 100 ALA A N 1
ATOM 786 C CA . ALA A 1 100 ? 2.794 -4.034 -10.433 1.00 96.31 100 ALA A CA 1
ATOM 787 C C . ALA A 1 100 ? 2.685 -5.438 -11.054 1.00 96.31 100 ALA A C 1
ATOM 789 O O . ALA A 1 100 ? 3.504 -5.817 -11.897 1.00 96.31 100 ALA A O 1
ATOM 790 N N . GLN A 1 101 ? 1.640 -6.187 -10.703 1.00 96.44 101 GLN A N 1
ATOM 791 C CA . GLN A 1 101 ? 1.342 -7.498 -11.274 1.00 96.44 101 GLN A CA 1
ATOM 792 C C . GLN A 1 101 ? 1.019 -7.399 -12.765 1.00 96.44 101 GLN A C 1
ATOM 794 O O . GLN A 1 101 ? 1.548 -8.175 -13.557 1.00 96.44 101 GLN A O 1
ATOM 799 N N . THR A 1 102 ? 0.223 -6.409 -13.178 1.00 95.50 102 THR A N 1
ATOM 800 C CA . THR A 1 102 ? -0.103 -6.157 -14.591 1.00 95.50 102 THR A CA 1
ATOM 801 C C . THR A 1 102 ? 1.158 -5.882 -15.408 1.00 95.50 102 THR A C 1
ATOM 803 O O . THR A 1 102 ? 1.340 -6.451 -16.486 1.00 95.50 102 THR A O 1
ATOM 806 N N . VAL A 1 103 ? 2.061 -5.045 -14.891 1.00 93.00 103 VAL A N 1
ATOM 807 C CA . VAL A 1 103 ? 3.340 -4.736 -15.542 1.00 93.00 103 VAL A CA 1
ATOM 808 C C . VAL A 1 103 ? 4.170 -5.998 -15.776 1.00 93.00 103 VAL A C 1
ATOM 810 O O . VAL A 1 103 ? 4.670 -6.193 -16.885 1.00 93.00 103 VAL A O 1
ATOM 813 N N . GLN A 1 104 ? 4.270 -6.872 -14.774 1.00 91.69 104 GLN A N 1
ATOM 814 C CA . GLN A 1 104 ? 5.001 -8.134 -14.888 1.00 91.69 104 GLN A CA 1
ATOM 815 C C . GLN A 1 104 ? 4.303 -9.129 -15.825 1.00 91.69 104 GLN A C 1
ATOM 817 O O . GLN A 1 104 ? 4.939 -9.695 -16.714 1.00 91.69 104 GLN A O 1
ATOM 822 N N . MET A 1 105 ? 2.993 -9.328 -15.657 1.00 94.06 105 MET A N 1
ATOM 823 C CA . MET A 1 105 ? 2.215 -10.336 -16.382 1.00 94.06 105 MET A CA 1
ATOM 824 C C . MET A 1 105 ? 2.189 -10.078 -17.892 1.00 94.06 105 MET A C 1
ATOM 826 O O . MET A 1 105 ? 2.227 -11.026 -18.677 1.00 94.06 105 MET A O 1
ATOM 830 N N . TYR A 1 106 ? 2.140 -8.809 -18.302 1.00 93.94 106 TYR A N 1
ATOM 831 C CA . TYR A 1 106 ? 2.117 -8.420 -19.712 1.00 93.94 106 TYR A CA 1
ATOM 832 C C . TYR A 1 106 ? 3.493 -8.041 -20.282 1.00 93.94 106 TYR A C 1
ATOM 834 O O . TYR A 1 106 ? 3.550 -7.620 -21.437 1.00 93.94 106 TYR A O 1
ATOM 842 N N . ASP A 1 107 ? 4.584 -8.188 -19.517 1.00 90.75 107 ASP A N 1
ATOM 843 C CA . ASP A 1 107 ? 5.940 -7.752 -19.903 1.00 90.75 107 ASP A CA 1
ATOM 844 C C . ASP A 1 107 ? 5.939 -6.302 -20.431 1.00 90.75 107 ASP A C 1
ATOM 846 O O . ASP A 1 107 ? 6.420 -5.994 -21.525 1.00 90.75 107 ASP A O 1
ATOM 850 N N . ILE A 1 108 ? 5.321 -5.391 -19.670 1.00 91.44 108 ILE A N 1
ATOM 851 C CA . ILE A 1 108 ? 5.294 -3.968 -20.017 1.00 91.44 108 ILE A CA 1
ATOM 852 C C . ILE A 1 108 ? 6.707 -3.415 -19.826 1.00 91.44 108 ILE A C 1
ATOM 854 O O . ILE A 1 108 ? 7.244 -3.429 -18.727 1.00 91.44 108 ILE A O 1
ATOM 858 N N . ARG A 1 109 ? 7.310 -2.890 -20.897 1.00 88.81 109 ARG A N 1
ATOM 859 C CA . ARG A 1 109 ? 8.701 -2.388 -20.882 1.00 88.81 109 ARG A CA 1
ATOM 860 C C . ARG A 1 109 ? 8.823 -0.872 -20.863 1.00 88.81 109 ARG A C 1
ATOM 862 O O . ARG A 1 109 ? 9.929 -0.345 -20.865 1.00 88.81 109 ARG A O 1
ATOM 869 N N . SER A 1 110 ? 7.701 -0.164 -20.908 1.00 90.12 110 SER A N 1
ATOM 870 C CA . SER A 1 110 ? 7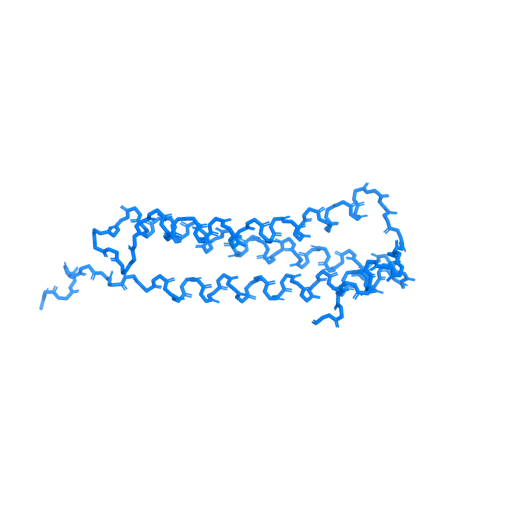.707 1.292 -20.915 1.00 90.12 110 SER A CA 1
ATOM 871 C C . SER A 1 110 ? 6.414 1.872 -20.377 1.00 90.12 110 SER A C 1
ATOM 873 O O . SER A 1 110 ? 5.335 1.468 -20.813 1.00 90.12 110 SER A O 1
ATOM 875 N N . ALA A 1 111 ? 6.527 2.865 -19.498 1.00 89.38 111 ALA A N 1
ATOM 876 C CA . ALA A 1 111 ? 5.395 3.674 -19.067 1.00 89.38 111 ALA A CA 1
ATOM 877 C C . ALA A 1 111 ? 5.189 4.862 -20.029 1.00 89.38 111 ALA A C 1
ATOM 879 O O . ALA A 1 111 ? 6.174 5.521 -20.391 1.00 89.38 111 ALA A O 1
ATOM 880 N N . PRO A 1 112 ? 3.943 5.170 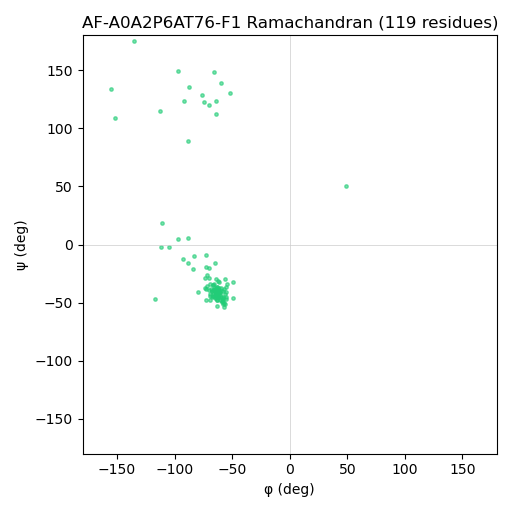-20.436 1.00 89.62 112 PRO A N 1
ATOM 881 C CA . PRO A 1 112 ? 3.656 6.366 -21.218 1.00 89.62 112 PRO A CA 1
ATOM 882 C C . PRO A 1 112 ? 3.931 7.640 -20.390 1.00 89.62 112 PRO A C 1
ATOM 884 O O . PRO A 1 112 ? 3.736 7.623 -19.169 1.00 89.62 112 PRO A O 1
ATOM 887 N N . PRO A 1 113 ? 4.357 8.756 -21.015 1.00 87.69 113 PRO A N 1
ATOM 888 C CA . PRO A 1 113 ? 4.656 10.006 -20.308 1.00 87.69 113 PRO A CA 1
ATOM 889 C C . PRO A 1 113 ? 3.499 10.518 -19.441 1.00 87.69 113 PRO A C 1
ATOM 891 O O . PRO A 1 113 ? 3.724 11.066 -18.363 1.00 87.69 113 PRO A O 1
ATOM 894 N N . GLU A 1 114 ? 2.259 10.304 -19.879 1.00 90.44 114 GLU A N 1
ATOM 895 C CA . GLU A 1 114 ? 1.049 10.681 -19.155 1.00 90.44 114 GLU A CA 1
ATOM 896 C C . GLU A 1 114 ? 0.958 9.957 -17.805 1.00 90.44 114 GLU A C 1
ATOM 898 O O . GLU A 1 114 ? 0.647 10.592 -16.800 1.00 90.44 114 GLU A O 1
ATOM 903 N N . ALA A 1 115 ? 1.306 8.666 -17.745 1.00 88.00 115 ALA A N 1
ATOM 904 C CA . ALA A 1 115 ? 1.313 7.906 -16.493 1.00 88.00 115 ALA A CA 1
ATOM 905 C C . ALA A 1 115 ? 2.380 8.422 -15.515 1.00 88.00 115 ALA A C 1
ATOM 907 O O . ALA A 1 115 ? 2.113 8.550 -14.323 1.00 88.00 115 ALA A O 1
ATOM 908 N N . LEU A 1 116 ? 3.563 8.789 -16.019 1.00 86.94 116 LEU A N 1
ATOM 909 C CA . LEU A 1 116 ? 4.628 9.378 -15.200 1.00 86.94 116 LEU A CA 1
ATOM 910 C C . LEU A 1 116 ? 4.237 10.762 -14.659 1.00 86.94 116 LEU A C 1
ATOM 912 O O . LEU A 1 116 ? 4.563 11.098 -13.522 1.00 86.94 116 LEU A O 1
ATOM 916 N N . SER A 1 117 ? 3.488 11.551 -15.434 1.00 87.88 117 SER A N 1
ATOM 917 C CA . SER A 1 117 ? 3.033 12.877 -14.998 1.00 87.88 117 SER A CA 1
ATOM 918 C C . SER A 1 117 ? 2.110 12.826 -13.774 1.00 87.88 117 SER A C 1
ATOM 920 O O . SER A 1 117 ? 2.174 13.713 -12.924 1.00 87.88 117 SER A O 1
ATOM 922 N N . LEU A 1 118 ? 1.318 11.755 -13.631 1.00 86.38 118 LEU A N 1
ATOM 923 C CA . LEU A 1 118 ? 0.425 11.544 -12.487 1.00 86.38 118 LEU A CA 1
ATOM 924 C C . LEU A 1 118 ? 1.185 11.242 -11.182 1.00 86.38 118 LEU A C 1
ATOM 926 O O . LEU A 1 118 ? 0.640 11.455 -10.106 1.00 86.38 118 LEU A O 1
ATOM 930 N N . MET A 1 119 ? 2.447 10.806 -11.266 1.00 82.06 119 MET A N 1
ATOM 931 C CA . MET A 1 119 ? 3.301 10.461 -10.114 1.00 82.06 119 MET A CA 1
ATOM 932 C C . MET A 1 119 ? 4.089 11.659 -9.542 1.00 82.06 119 MET A C 1
ATOM 934 O O . MET A 1 119 ? 4.962 11.493 -8.683 1.00 82.06 119 MET A O 1
ATOM 938 N N . THR A 1 120 ? 3.840 12.872 -10.048 1.00 70.44 120 THR A N 1
ATOM 939 C CA . THR A 1 120 ? 4.610 14.091 -9.715 1.00 70.44 120 THR A CA 1
ATOM 940 C C . THR A 1 120 ? 3.805 15.107 -8.890 1.00 70.44 120 THR A C 1
ATOM 942 O O . THR A 1 120 ? 4.159 16.284 -8.859 1.00 70.44 120 THR A O 1
ATOM 945 N N . ILE A 1 121 ? 2.713 14.676 -8.252 1.00 51.31 121 ILE A N 1
ATOM 946 C CA . ILE A 1 121 ? 1.835 15.540 -7.440 1.00 51.31 121 ILE A CA 1
ATOM 947 C C . ILE A 1 121 ? 2.354 15.639 -6.004 1.00 51.31 121 ILE A C 1
ATOM 949 O O . ILE A 1 121 ? 2.766 14.591 -5.460 1.00 51.31 121 ILE A O 1
#

Secondary structure (DSSP, 8-state):
--TTSSPP---HHHHHHHHHHHHHHHHHHHHHHHHHHTT-HHHHHHHHHHHHHHHHHHHHHHHHHHHHHHH-SS-SS-HHHHHHHHHHHHHHHHHHHHHHHHHHHTT-----HHHHHHTT-

Sequence (121 aa):
MFGRFMPKEVNFYDLFNAHAKEISLGSEALKALLETLNQSPEGAARHAEAIDAIEARADEITHETVAQLHSTFITPLDRDEIHRLISRMDDVLDTIQDVAQTVQMYDIRSAPPEALSLMTI

Solvent-accessible surface area (backbone atoms only — not comparable to full-atom values): 6819 Å² total; per-residue (Å²): 132,63,78,84,74,51,80,78,85,77,60,64,66,59,52,51,52,52,39,53,50,36,46,52,52,36,52,52,31,51,46,53,21,50,68,26,24,71,74,31,67,70,58,20,50,55,27,34,56,50,28,53,57,34,40,56,56,33,50,52,46,47,51,48,52,53,53,50,53,76,72,46,90,79,67,100,57,59,69,69,55,54,53,49,50,48,53,58,56,46,55,54,37,54,53,53,40,51,50,40,51,49,36,61,75,67,66,57,58,62,64,57,70,71,64,57,58,69,70,72,119

Nearest PDB structures (foldseek):
  3l39-assembly1_A  TM=9.537E-01  e=6.093E-04  Bacteroides thetaiotaomicron VPI-5482
  2olt-assembly1_B  TM=9.094E-01  e=3.585E-02  Shewanella oneidensis MR-1
  2olt-assembly2_A  TM=8.898E-01  e=8.268E-02  Shewanella oneidensis MR-1
  6v1v-assembly1_C  TM=5.736E-01  e=3.746E+00  Bacillus thuringiensis
  6v1v-assembly1_D  TM=5.691E-01  e=3.947E+00  Bacillus thuringiensis

InterPro domains:
  IPR018445 Putative phosphate transport regulator [PF01865] (10-108)
  IPR038078 PhoU-like domain superfamily [G3DSA:1.20.58.220] (12-121)
  IPR052912 UPF0111 domain-containing protein [PTHR37298] (1-115)

Organism: NCBI:txid2094561

Radius of gyration: 18.18 Å; Cα contacts (8 Å, |Δi|>4): 95; chains: 1; bounding box: 35×26×62 Å

Mean predicted aligned error: 5.16 Å